Protein AF-A0A519L9F4-F1 (afdb_monomer_lite)

Secondary structure (DSSP, 8-state):
-HHHHHHHHHHHHIIIIIHHHHHHHHHHHHHHHHHHHHHHHHHHHHTT--GGGS-HHHHHHHHHHHHHHHHHHTTS-HHHHHHHHHHHHHHHHHTT-HHHHHHHHHHHHHHHHTTSS--HHHHHHHHHHHHHHT--

Foldseek 3Di:
DVVVVVVVVVVVCCCVPVVVVVLVVLLVVLLVLQLVLLLVQVVCVVVVNHPVNDDPVVNVVSVVSVVVSLVSLQVDQQLVSLVVLVVVLVVCVVVVNVSSNVSSLVVQVVCCVVVSHPHPVVNVVVVVVVVVVVVD

Radius of gyration: 19.39 Å; chains: 1; bounding box: 55×37×61 Å

Sequence (136 aa):
MSMVLVGVGLTLVALFVLRPMYREYILGHHLTRLTSIIEQREQNRLIGVTPEAMPQRQRFLLNEEWEKGIEVFRRYAPLRITRELLKNSIIANASGRSFREQAIYQLIEELSRDGIALDLISFHQATSMASARSQA

Structure (mmCIF, N/CA/C/O backbone):
data_AF-A0A519L9F4-F1
#
_entry.id   AF-A0A519L9F4-F1
#
loop_
_atom_site.group_PDB
_atom_site.id
_atom_site.type_symbol
_atom_site.label_atom_id
_atom_site.label_alt_id
_atom_site.label_comp_id
_atom_site.label_asym_id
_atom_site.label_entity_id
_atom_site.label_seq_id
_atom_site.pdbx_PDB_ins_code
_atom_site.Cartn_x
_atom_site.Cartn_y
_atom_site.Cartn_z
_atom_site.occupancy
_atom_site.B_iso_or_equiv
_atom_site.auth_seq_id
_atom_site.auth_comp_id
_atom_site.auth_asym_id
_atom_site.auth_atom_id
_atom_site.pdbx_PDB_model_num
ATOM 1 N N . MET A 1 1 ? 6.300 24.217 -44.169 1.00 57.72 1 MET A N 1
ATOM 2 C CA . MET A 1 1 ? 7.007 23.051 -43.587 1.00 57.72 1 MET A CA 1
ATOM 3 C C . MET A 1 1 ? 7.330 23.241 -42.101 1.00 57.72 1 MET A C 1
ATOM 5 O O . MET A 1 1 ? 7.143 22.308 -41.333 1.00 57.72 1 MET A O 1
ATOM 9 N N . SER A 1 2 ? 7.702 24.450 -41.662 1.00 61.53 2 SER A N 1
ATOM 10 C CA . SER A 1 2 ? 8.054 24.752 -40.262 1.00 61.53 2 SER A CA 1
ATOM 11 C C . SER A 1 2 ? 6.906 24.592 -39.248 1.00 61.53 2 SER A C 1
ATOM 13 O O . SER A 1 2 ? 7.139 24.101 -38.152 1.00 61.53 2 SER A O 1
ATOM 15 N N . MET A 1 3 ? 5.653 24.911 -39.607 1.00 61.00 3 MET A N 1
ATOM 16 C CA . MET A 1 3 ? 4.502 24.740 -38.695 1.00 61.00 3 MET A CA 1
ATOM 17 C C . MET A 1 3 ? 4.165 23.272 -38.383 1.00 61.00 3 MET A C 1
ATOM 19 O O . MET A 1 3 ? 3.783 22.959 -37.259 1.00 61.00 3 MET A O 1
ATOM 23 N N . VAL A 1 4 ? 4.346 22.360 -39.345 1.00 63.38 4 VAL A N 1
ATOM 24 C CA . VAL A 1 4 ? 4.074 20.923 -39.150 1.00 63.38 4 VAL A CA 1
ATOM 25 C C . VAL A 1 4 ? 5.115 20.304 -38.212 1.00 63.38 4 VAL A C 1
ATOM 27 O O . VAL A 1 4 ? 4.762 19.543 -37.318 1.00 63.38 4 VAL A O 1
ATOM 30 N N . LEU A 1 5 ? 6.386 20.699 -38.345 1.00 60.06 5 LEU A N 1
ATOM 31 C CA . LEU A 1 5 ? 7.476 20.273 -37.458 1.00 60.06 5 LEU A CA 1
ATOM 32 C C . LEU A 1 5 ? 7.286 20.752 -36.009 1.00 60.06 5 LEU A C 1
ATOM 34 O O . LEU A 1 5 ? 7.520 19.978 -35.083 1.00 60.06 5 LEU A O 1
ATOM 38 N N . VAL A 1 6 ? 6.801 21.982 -35.803 1.00 66.38 6 VAL A N 1
ATOM 39 C CA . VAL A 1 6 ? 6.483 22.502 -34.459 1.00 66.38 6 VAL A CA 1
ATOM 40 C C . VAL A 1 6 ? 5.294 21.753 -33.838 1.00 66.38 6 VAL A C 1
ATOM 42 O O . VAL A 1 6 ? 5.352 21.380 -32.667 1.00 66.38 6 VAL A O 1
ATOM 45 N N . GLY A 1 7 ? 4.249 21.459 -34.622 1.00 67.31 7 GLY A N 1
ATOM 46 C CA . GLY A 1 7 ? 3.090 20.678 -34.168 1.00 67.31 7 GLY A CA 1
ATOM 47 C C . GLY A 1 7 ? 3.440 19.240 -33.770 1.00 67.31 7 GLY A C 1
ATOM 48 O O . GLY A 1 7 ? 3.028 18.767 -32.709 1.00 67.31 7 GLY A O 1
ATOM 49 N N . VAL A 1 8 ? 4.257 18.555 -34.575 1.00 71.56 8 VAL A N 1
ATOM 50 C CA . VAL A 1 8 ? 4.759 17.206 -34.260 1.00 71.56 8 VAL A CA 1
ATOM 51 C C . VAL A 1 8 ? 5.665 17.232 -33.025 1.00 71.56 8 VAL A C 1
ATOM 53 O O . VAL A 1 8 ? 5.500 16.394 -32.142 1.00 71.56 8 VAL A O 1
ATOM 56 N N . GLY A 1 9 ? 6.553 18.225 -32.902 1.00 73.25 9 GLY A N 1
ATOM 57 C CA . GLY A 1 9 ? 7.408 18.399 -31.723 1.00 73.25 9 GLY A CA 1
ATOM 58 C C . GLY A 1 9 ? 6.613 18.579 -30.424 1.00 73.25 9 GLY A C 1
ATOM 59 O O . GLY A 1 9 ? 6.870 17.878 -29.447 1.00 73.25 9 GLY A O 1
ATOM 60 N N . LEU A 1 10 ? 5.591 19.441 -30.423 1.00 72.50 10 LEU A N 1
ATOM 61 C CA . LEU A 1 10 ? 4.705 19.641 -29.266 1.00 72.50 10 LEU A CA 1
ATOM 62 C C . LEU A 1 10 ? 3.918 18.375 -28.904 1.00 72.50 10 LEU A C 1
ATOM 64 O O . LEU A 1 10 ? 3.778 18.048 -27.726 1.00 72.50 10 LEU A O 1
ATOM 68 N N . THR A 1 11 ? 3.449 17.632 -29.908 1.00 74.56 11 THR A N 1
ATOM 69 C CA . THR A 1 11 ? 2.697 16.385 -29.697 1.00 74.56 11 THR A CA 1
ATOM 70 C C . THR A 1 11 ? 3.586 15.291 -29.098 1.00 74.56 11 THR A C 1
ATOM 72 O O . THR A 1 11 ? 3.167 14.568 -28.194 1.00 74.56 11 THR A O 1
ATOM 75 N N . LEU A 1 12 ? 4.841 15.196 -29.545 1.00 76.38 12 LEU A N 1
ATOM 76 C CA . LEU A 1 12 ? 5.818 14.256 -28.998 1.00 76.38 12 LEU A CA 1
ATOM 77 C C . LEU A 1 12 ? 6.216 14.615 -27.563 1.00 76.38 12 LEU A C 1
ATOM 79 O O . LEU A 1 12 ? 6.267 13.723 -26.719 1.00 76.38 12 LEU A O 1
ATOM 83 N N . VAL A 1 13 ? 6.421 15.900 -27.251 1.00 73.19 13 VAL A N 1
ATOM 84 C CA . VAL A 1 13 ? 6.678 16.356 -25.872 1.00 73.19 13 VAL A CA 1
ATOM 85 C C . VAL A 1 13 ? 5.484 16.047 -24.968 1.00 73.19 13 VAL A C 1
ATOM 87 O O . VAL A 1 13 ? 5.666 15.507 -23.877 1.00 73.19 13 VAL A O 1
ATOM 90 N N . ALA A 1 14 ? 4.260 16.307 -25.432 1.00 71.06 14 ALA A N 1
ATOM 91 C CA . ALA A 1 14 ? 3.047 15.964 -24.699 1.00 71.06 14 ALA A CA 1
ATOM 92 C C . ALA A 1 14 ? 2.966 14.454 -24.413 1.00 71.06 14 ALA A C 1
ATOM 94 O O . ALA A 1 14 ? 2.730 14.045 -23.277 1.00 71.06 14 ALA A O 1
ATOM 95 N N . LEU A 1 15 ? 3.236 13.606 -25.407 1.00 77.12 15 LEU A N 1
ATOM 96 C CA . LEU A 1 15 ? 3.229 12.151 -25.235 1.00 77.12 15 LEU A CA 1
ATOM 97 C C . LEU A 1 15 ? 4.343 11.645 -24.313 1.00 77.12 15 LEU A C 1
ATOM 99 O O . LEU A 1 15 ? 4.108 10.716 -23.540 1.00 77.12 15 LEU A O 1
ATOM 103 N N . PHE A 1 16 ? 5.539 12.227 -24.389 1.00 78.31 16 PHE A N 1
ATOM 104 C CA . PHE A 1 16 ? 6.707 11.733 -23.662 1.00 78.31 16 PHE A CA 1
ATOM 105 C C . PHE A 1 16 ? 6.758 12.231 -22.214 1.00 78.3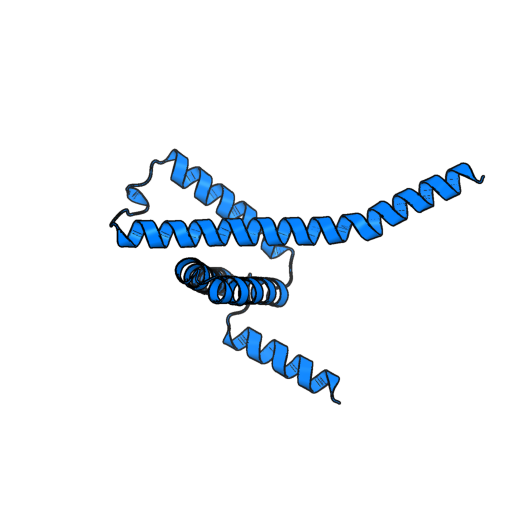1 16 PHE A C 1
ATOM 107 O O . PHE A 1 16 ? 7.201 11.498 -21.336 1.00 78.31 16 PHE A O 1
ATOM 114 N N . VAL A 1 17 ? 6.264 13.443 -21.945 1.00 74.00 17 VAL A N 1
ATOM 115 C CA . VAL A 1 17 ? 6.318 14.063 -20.611 1.00 74.00 17 VAL A CA 1
ATOM 116 C C . VAL A 1 17 ? 5.009 13.886 -19.839 1.00 74.00 17 VAL A C 1
ATOM 118 O O . VAL A 1 17 ? 5.033 13.479 -18.677 1.00 74.00 17 VAL A O 1
ATOM 121 N N . LEU A 1 18 ? 3.847 14.126 -20.461 1.00 75.06 18 LEU A N 1
ATOM 122 C CA . LEU A 1 18 ? 2.570 14.105 -19.728 1.00 75.06 18 LEU A CA 1
ATOM 123 C C . LEU A 1 18 ? 2.115 12.679 -19.412 1.00 75.06 18 LEU A C 1
ATOM 125 O O . LEU A 1 18 ? 1.557 12.428 -18.345 1.00 75.06 18 LEU A O 1
ATOM 129 N N . ARG A 1 19 ? 2.376 11.720 -20.308 1.00 75.88 19 ARG A N 1
ATOM 130 C CA . ARG A 1 19 ? 1.962 10.323 -20.120 1.00 75.88 19 ARG A CA 1
ATOM 131 C C . ARG A 1 19 ? 2.583 9.659 -18.881 1.00 75.88 19 ARG A C 1
ATOM 133 O O . ARG A 1 19 ? 1.819 9.049 -18.132 1.00 75.88 19 ARG A O 1
ATOM 140 N N . PRO A 1 20 ? 3.905 9.729 -18.618 1.00 77.56 20 PRO A N 1
ATOM 141 C CA . PRO A 1 20 ? 4.466 9.157 -17.396 1.00 77.56 20 PRO A CA 1
ATOM 142 C C . PRO A 1 20 ? 3.978 9.887 -16.140 1.00 77.56 20 PRO A C 1
ATOM 144 O O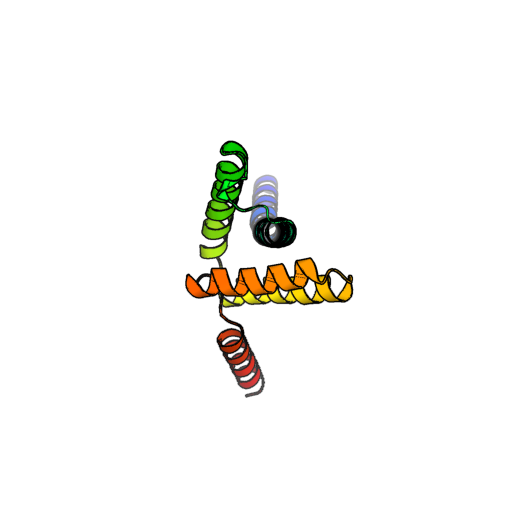 . PRO A 1 20 ? 3.575 9.208 -15.199 1.00 77.56 20 PRO A O 1
ATOM 147 N N . MET A 1 21 ? 3.901 11.227 -16.142 1.00 76.06 21 MET A N 1
ATOM 148 C CA . MET A 1 21 ? 3.362 11.982 -14.997 1.00 76.06 21 MET A CA 1
ATOM 149 C C . MET A 1 21 ? 1.933 11.560 -14.654 1.00 76.06 21 MET A C 1
ATOM 151 O O . MET A 1 21 ? 1.620 11.313 -13.492 1.00 76.06 21 MET A O 1
ATOM 155 N N . TYR A 1 22 ? 1.076 11.417 -15.666 1.00 82.69 22 TYR A N 1
ATOM 156 C CA . TYR A 1 22 ? -0.302 10.987 -15.466 1.00 82.69 22 TYR A CA 1
ATOM 157 C C . TYR A 1 22 ? -0.382 9.573 -14.870 1.00 82.69 22 TYR A C 1
ATOM 159 O O . TYR A 1 22 ? -1.190 9.319 -13.979 1.00 82.69 22 TYR A O 1
ATOM 167 N N . ARG A 1 23 ? 0.502 8.656 -15.290 1.00 83.69 23 ARG A N 1
ATOM 168 C CA . ARG A 1 23 ? 0.572 7.298 -14.724 1.00 83.69 23 ARG A CA 1
ATOM 169 C C . ARG A 1 23 ? 1.043 7.275 -13.271 1.00 83.69 23 ARG A C 1
ATOM 171 O O . ARG A 1 23 ? 0.533 6.446 -12.518 1.00 83.69 23 ARG A O 1
ATOM 178 N N . GLU A 1 24 ? 1.991 8.130 -12.886 1.00 85.44 24 GLU A N 1
ATOM 179 C CA . GLU A 1 24 ? 2.414 8.253 -11.481 1.00 85.44 24 GLU A CA 1
ATOM 180 C C . GLU A 1 24 ? 1.289 8.833 -10.622 1.00 85.44 24 GLU A C 1
ATOM 182 O O . GLU A 1 24 ? 0.980 8.298 -9.559 1.00 85.44 24 GLU A O 1
ATOM 187 N N . TYR A 1 25 ? 0.626 9.882 -11.118 1.00 89.06 25 TYR A N 1
ATOM 188 C CA . TYR A 1 25 ? -0.494 10.509 -10.424 1.00 89.06 25 TYR A CA 1
ATOM 189 C C . TYR A 1 25 ? -1.640 9.521 -10.176 1.00 89.06 25 TYR A C 1
ATOM 191 O O . TYR A 1 25 ? -2.111 9.405 -9.045 1.00 89.06 25 TYR A O 1
ATOM 199 N N . ILE A 1 26 ? -2.058 8.770 -11.204 1.00 91.94 26 ILE A N 1
ATOM 200 C CA . ILE A 1 26 ? -3.119 7.760 -11.072 1.00 91.94 26 ILE A CA 1
ATOM 201 C C . ILE A 1 26 ? -2.739 6.718 -10.020 1.00 91.94 26 ILE A C 1
ATOM 203 O O . ILE A 1 26 ? -3.549 6.402 -9.149 1.00 91.94 26 ILE A O 1
ATOM 207 N N . LEU A 1 27 ? -1.513 6.190 -10.085 1.00 93.88 27 LEU A N 1
ATOM 208 C CA . LEU A 1 27 ? -1.058 5.184 -9.132 1.00 93.88 27 LEU A CA 1
ATOM 209 C C . LEU A 1 27 ? -1.112 5.731 -7.699 1.00 93.88 27 LEU A C 1
ATOM 211 O O . LEU A 1 27 ? -1.753 5.129 -6.842 1.00 93.88 27 LEU A O 1
ATOM 215 N N . GLY A 1 28 ? -0.505 6.894 -7.453 1.00 94.19 28 GLY A N 1
ATOM 216 C CA . GLY A 1 28 ? -0.496 7.526 -6.132 1.00 94.19 28 GLY A CA 1
ATOM 217 C C . GLY A 1 28 ? -1.898 7.839 -5.601 1.00 94.19 28 GLY A C 1
ATOM 218 O O . GLY A 1 28 ? -2.173 7.633 -4.415 1.00 94.19 28 GLY A O 1
ATOM 219 N N . HIS A 1 29 ? -2.806 8.278 -6.478 1.00 95.44 29 HIS A N 1
ATOM 220 C CA . HIS A 1 29 ? -4.201 8.539 -6.133 1.00 95.44 29 HIS A CA 1
ATOM 221 C C . HIS A 1 29 ? -4.908 7.275 -5.632 1.00 95.44 29 HIS A C 1
ATOM 223 O O . HIS A 1 29 ? -5.486 7.286 -4.544 1.00 95.44 29 HIS A O 1
ATOM 229 N N . HIS A 1 30 ? -4.826 6.175 -6.385 1.00 96.31 30 HIS A N 1
ATOM 230 C CA . HIS A 1 30 ? -5.471 4.922 -5.994 1.00 96.31 30 HIS A CA 1
ATOM 231 C C . HIS A 1 30 ? -4.812 4.282 -4.770 1.00 96.31 30 HIS A C 1
ATOM 233 O O . HIS A 1 30 ? -5.531 3.784 -3.909 1.00 96.31 30 HIS A O 1
ATOM 239 N N . LEU A 1 31 ? -3.484 4.365 -4.622 1.00 96.38 31 LEU A N 1
ATOM 240 C CA . LEU A 1 31 ? -2.798 3.933 -3.395 1.00 96.38 31 LEU A CA 1
ATOM 241 C C . LEU A 1 31 ? -3.351 4.673 -2.177 1.00 96.38 31 LEU A C 1
ATOM 243 O O . LEU A 1 31 ? -3.748 4.055 -1.197 1.00 96.38 31 LEU A O 1
ATOM 247 N N . THR A 1 32 ? -3.457 5.998 -2.275 1.00 96.12 32 THR A N 1
ATOM 248 C CA . THR A 1 32 ? -3.983 6.838 -1.194 1.00 96.12 32 THR A CA 1
ATOM 249 C C . THR A 1 32 ? -5.418 6.468 -0.836 1.00 96.12 32 THR A C 1
ATOM 251 O O . THR A 1 32 ? -5.728 6.359 0.352 1.00 96.12 32 THR A O 1
ATOM 254 N N . ARG A 1 33 ? -6.272 6.270 -1.850 1.00 96.38 33 ARG A N 1
ATOM 255 C CA . ARG A 1 33 ? -7.681 5.893 -1.688 1.00 96.38 33 ARG A CA 1
ATOM 256 C C . ARG A 1 33 ? -7.826 4.546 -0.996 1.00 96.38 33 ARG A C 1
ATOM 258 O O . ARG A 1 33 ? -8.491 4.483 0.031 1.00 96.38 33 ARG A O 1
ATOM 265 N N . LEU A 1 34 ? -7.163 3.503 -1.496 1.00 97.50 34 LEU A N 1
ATOM 266 C CA . LEU A 1 34 ? -7.269 2.166 -0.909 1.00 97.50 34 LEU A CA 1
ATOM 267 C C . LEU A 1 34 ? -6.694 2.118 0.509 1.00 97.50 34 LEU A C 1
ATOM 269 O O . LEU A 1 34 ? -7.316 1.525 1.385 1.00 97.50 34 LEU A O 1
ATOM 273 N N . THR A 1 35 ? -5.592 2.826 0.785 1.00 97.19 35 THR A N 1
ATOM 274 C CA . THR A 1 35 ? -5.096 2.979 2.162 1.00 97.19 35 THR A CA 1
ATOM 275 C C . THR A 1 35 ? -6.151 3.607 3.069 1.00 97.19 35 THR A C 1
ATOM 277 O O . THR A 1 35 ? -6.351 3.132 4.180 1.00 97.19 35 THR A O 1
ATOM 280 N N . SER A 1 36 ? -6.852 4.647 2.610 1.00 96.00 36 SER A N 1
ATOM 281 C CA . SER A 1 36 ? -7.907 5.288 3.400 1.00 96.00 36 SER A CA 1
ATOM 282 C C . SER A 1 36 ? -9.124 4.384 3.630 1.00 96.00 36 SER A C 1
ATOM 284 O O . SER A 1 36 ? -9.738 4.482 4.688 1.00 96.00 36 SER A O 1
ATOM 286 N N . ILE A 1 37 ? -9.453 3.478 2.700 1.00 94.81 37 ILE A N 1
ATOM 287 C CA . ILE A 1 37 ? -10.501 2.464 2.910 1.00 94.81 37 ILE A CA 1
ATOM 288 C C . ILE A 1 37 ? -10.104 1.511 4.043 1.00 94.81 37 ILE A C 1
ATOM 290 O O . ILE A 1 37 ? -10.913 1.256 4.935 1.00 94.81 37 ILE A O 1
ATOM 294 N N . ILE A 1 38 ? -8.867 1.005 4.034 1.00 95.19 38 ILE A N 1
ATOM 295 C CA . ILE A 1 38 ? -8.355 0.120 5.092 1.00 95.19 38 ILE A CA 1
ATOM 296 C C . ILE A 1 38 ? -8.294 0.854 6.436 1.00 95.19 38 ILE A C 1
ATOM 298 O O . ILE A 1 38 ? -8.811 0.360 7.435 1.00 95.19 38 ILE A O 1
ATOM 302 N N . GLU A 1 39 ? -7.760 2.075 6.445 1.00 93.81 39 GLU A N 1
ATOM 303 C CA . GLU A 1 39 ? -7.697 2.939 7.628 1.00 93.81 39 GLU A CA 1
ATOM 304 C C . GLU A 1 39 ? -9.094 3.162 8.232 1.00 93.81 39 GLU A C 1
ATOM 306 O O . GLU A 1 39 ? -9.281 3.013 9.439 1.00 93.81 39 GLU A O 1
ATOM 311 N N . GLN A 1 40 ? -10.103 3.427 7.394 1.00 91.44 40 GLN A N 1
ATOM 312 C CA . GLN A 1 40 ? -11.491 3.575 7.832 1.00 91.44 40 GLN A CA 1
ATOM 313 C C . GLN A 1 40 ? -12.077 2.271 8.394 1.00 91.44 40 GLN A C 1
ATOM 315 O O . GLN A 1 40 ? -12.798 2.309 9.392 1.00 91.44 40 GLN A O 1
ATOM 320 N N . ARG A 1 41 ? -11.799 1.116 7.775 1.00 89.25 41 ARG A N 1
ATOM 321 C CA . ARG A 1 41 ? -12.266 -0.193 8.269 1.00 89.25 41 ARG A CA 1
ATOM 322 C C . ARG A 1 41 ? -11.698 -0.499 9.652 1.00 89.25 41 ARG A C 1
ATOM 324 O O . ARG A 1 41 ? -12.455 -0.911 10.528 1.00 89.25 41 ARG A O 1
ATOM 331 N N . GLU A 1 42 ? -10.413 -0.241 9.869 1.00 88.06 42 GLU A N 1
ATOM 332 C CA . GLU A 1 42 ? -9.773 -0.450 11.171 1.00 88.06 42 GLU A CA 1
ATOM 333 C C . GLU A 1 42 ? -10.314 0.510 12.234 1.00 88.06 42 GLU A C 1
ATOM 335 O O . GLU A 1 42 ? -10.645 0.082 13.339 1.00 88.06 42 GLU A O 1
ATOM 340 N N . GLN A 1 43 ? -10.494 1.790 11.898 1.00 89.06 43 GLN A N 1
ATOM 341 C CA . GLN A 1 43 ? -11.112 2.756 12.811 1.00 89.06 43 GLN A CA 1
ATOM 342 C C . GLN A 1 43 ? -12.537 2.346 13.198 1.00 89.06 43 GLN A C 1
ATOM 344 O O . GLN A 1 43 ? -12.881 2.360 14.378 1.00 89.06 43 GLN A O 1
ATOM 349 N N . ASN A 1 44 ? -13.346 1.919 12.225 1.00 88.69 44 ASN A N 1
ATOM 350 C CA . ASN A 1 44 ? -14.697 1.418 12.469 1.00 88.69 44 ASN A CA 1
ATOM 351 C C . ASN A 1 44 ? -14.683 0.173 13.366 1.00 88.69 44 ASN A C 1
ATOM 353 O O . ASN A 1 44 ? -15.478 0.077 14.301 1.00 88.69 44 ASN A O 1
ATOM 357 N N . ARG A 1 45 ? -13.743 -0.749 13.139 1.00 86.50 45 ARG A N 1
ATOM 358 C CA . ARG A 1 45 ? -13.581 -1.954 13.957 1.00 86.50 45 ARG A CA 1
ATOM 359 C C . ARG A 1 45 ? -13.282 -1.622 15.420 1.00 86.50 45 ARG A C 1
ATOM 361 O O . ARG A 1 45 ? -13.841 -2.271 16.301 1.00 86.50 45 ARG A O 1
ATOM 368 N N . LEU A 1 46 ? -12.459 -0.606 15.688 1.00 87.38 46 LEU A N 1
ATOM 369 C CA . LEU A 1 46 ? -12.130 -0.177 17.055 1.00 87.38 46 LEU A CA 1
ATOM 370 C C . LEU A 1 46 ? -13.339 0.350 17.835 1.00 87.38 46 LEU A C 1
ATOM 372 O O . LEU A 1 46 ? -13.399 0.181 19.050 1.00 87.38 46 LEU A O 1
ATOM 376 N N . ILE A 1 47 ? -14.309 0.951 17.147 1.00 89.00 47 ILE A N 1
ATOM 377 C CA . ILE A 1 47 ? -15.559 1.438 17.751 1.00 89.00 47 ILE A CA 1
ATOM 378 C C . ILE A 1 47 ? -16.717 0.436 17.617 1.00 89.00 47 ILE A C 1
ATOM 380 O O . ILE A 1 47 ? -17.867 0.784 17.872 1.00 89.00 47 ILE A O 1
ATOM 384 N N . GLY A 1 48 ? -16.433 -0.807 17.209 1.00 86.12 48 GLY A N 1
ATOM 385 C CA . GLY A 1 48 ? -17.430 -1.874 17.085 1.00 86.12 48 G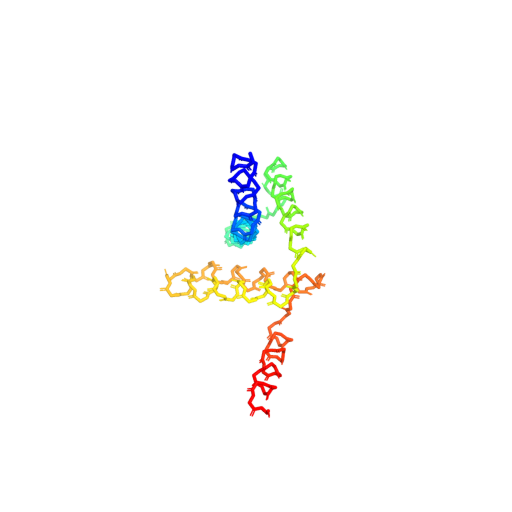LY A CA 1
ATOM 386 C C . GLY A 1 48 ? -18.391 -1.724 15.900 1.00 86.12 48 GLY A C 1
ATOM 387 O O . GLY A 1 48 ? -19.400 -2.424 15.840 1.00 86.12 48 GLY A O 1
ATOM 388 N N . VAL A 1 49 ? -18.097 -0.838 14.946 1.00 86.69 49 VAL A N 1
ATOM 389 C CA . VAL A 1 49 ? -18.870 -0.697 13.708 1.00 86.69 49 VAL A CA 1
ATOM 390 C C . VAL A 1 49 ? -18.401 -1.760 12.726 1.00 86.69 49 VAL A C 1
ATOM 392 O O . VAL A 1 49 ? -17.308 -1.684 12.161 1.00 86.69 49 VAL A O 1
ATOM 395 N N . THR A 1 50 ? -19.241 -2.765 12.509 1.00 83.50 50 THR A N 1
ATOM 396 C CA . THR A 1 50 ? -18.964 -3.805 11.520 1.00 83.50 50 THR A CA 1
ATOM 397 C C . THR A 1 50 ? -19.325 -3.325 10.108 1.00 83.50 50 THR A C 1
ATOM 399 O O . THR A 1 50 ? -20.134 -2.401 9.949 1.00 83.50 50 THR A O 1
ATOM 402 N N . PRO A 1 51 ? -18.770 -3.935 9.045 1.00 77.62 51 PRO A N 1
ATOM 403 C CA . PRO A 1 51 ? -19.182 -3.631 7.677 1.00 77.62 51 PRO A CA 1
ATOM 404 C C . PRO A 1 51 ? -20.696 -3.759 7.460 1.00 77.62 51 PRO A C 1
ATOM 406 O O . PRO A 1 51 ? -21.290 -2.970 6.723 1.00 77.62 51 PRO A O 1
ATOM 409 N N . GLU A 1 52 ? -21.350 -4.698 8.139 1.00 82.00 52 GLU A N 1
ATOM 410 C 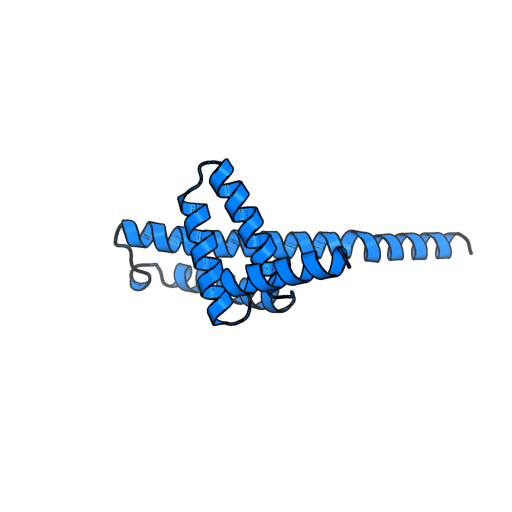CA . GLU A 1 52 ? -22.793 -4.949 8.063 1.00 82.00 52 GLU A CA 1
ATOM 411 C C . GLU A 1 52 ? -23.617 -3.773 8.606 1.00 82.00 52 GLU A C 1
ATOM 413 O O . GLU A 1 52 ? -24.704 -3.500 8.090 1.00 82.00 52 GLU A O 1
ATOM 418 N N . ALA A 1 53 ? -23.070 -3.038 9.577 1.00 84.50 53 ALA A N 1
ATOM 419 C CA . ALA A 1 53 ? -23.680 -1.843 10.149 1.00 84.50 53 ALA A CA 1
ATOM 420 C C . ALA A 1 53 ? -23.544 -0.596 9.251 1.00 84.50 53 ALA A C 1
ATOM 422 O O . ALA A 1 53 ? -24.248 0.392 9.465 1.00 84.50 53 ALA A O 1
ATOM 423 N N . MET A 1 54 ? -22.673 -0.617 8.231 1.00 84.94 54 MET A N 1
ATOM 424 C CA . MET A 1 54 ? -22.549 0.503 7.294 1.00 84.94 54 MET A CA 1
ATOM 425 C C . MET A 1 54 ? -23.771 0.603 6.362 1.00 84.94 54 MET A C 1
ATOM 427 O O . MET A 1 54 ? -24.246 -0.421 5.856 1.00 84.94 54 MET A O 1
ATOM 431 N N . PRO A 1 55 ? -24.245 1.823 6.034 1.00 89.56 55 PRO A N 1
ATOM 432 C CA . PRO A 1 55 ? -25.286 2.023 5.033 1.00 89.56 55 PRO A CA 1
ATOM 433 C C . PRO A 1 55 ? -24.943 1.333 3.707 1.00 89.56 55 PRO A C 1
ATOM 435 O O . PRO A 1 55 ? -23.825 1.450 3.202 1.00 89.56 55 PRO A O 1
ATOM 438 N N . GLN A 1 56 ? -25.919 0.657 3.093 1.00 90.88 56 GLN A N 1
ATOM 439 C CA . GLN A 1 56 ? -25.705 -0.129 1.870 1.00 90.88 56 GLN A CA 1
ATOM 440 C C . GLN A 1 56 ? -25.046 0.683 0.746 1.00 90.88 56 GLN A C 1
ATOM 442 O O . GLN A 1 56 ? -24.118 0.200 0.100 1.00 90.88 56 GLN A O 1
ATOM 447 N N . ARG A 1 57 ? -25.485 1.933 0.546 1.00 92.06 57 ARG A N 1
ATOM 448 C CA . ARG A 1 57 ? -24.898 2.841 -0.448 1.00 92.06 57 ARG A CA 1
ATOM 449 C C . ARG A 1 57 ? -23.411 3.086 -0.189 1.00 92.06 57 ARG A C 1
ATOM 451 O O . ARG A 1 57 ? -22.631 3.103 -1.132 1.00 92.06 57 ARG A O 1
ATOM 458 N N . GLN A 1 58 ? -23.015 3.255 1.071 1.00 89.56 58 GLN A N 1
ATOM 459 C CA . GLN A 1 58 ? -21.619 3.481 1.435 1.00 89.56 58 GLN A CA 1
ATOM 460 C C . GLN A 1 58 ? -20.769 2.238 1.168 1.00 89.56 58 GLN A C 1
ATOM 462 O O . GLN A 1 58 ? -19.714 2.355 0.554 1.00 89.56 58 GLN A O 1
ATOM 467 N N . ARG A 1 59 ? -21.253 1.045 1.543 1.00 89.44 59 ARG A N 1
ATOM 468 C CA . ARG A 1 59 ? -20.573 -0.218 1.206 1.00 89.44 59 ARG A CA 1
ATOM 469 C C . ARG A 1 59 ? -20.364 -0.377 -0.295 1.00 89.44 59 ARG A C 1
ATOM 471 O O . ARG A 1 59 ? -19.274 -0.734 -0.721 1.00 89.44 59 ARG A O 1
ATOM 478 N N . PHE A 1 60 ? -21.405 -0.104 -1.082 1.00 92.12 60 PHE A N 1
ATOM 479 C CA . PHE A 1 60 ? -21.335 -0.199 -2.536 1.00 92.12 60 PHE A CA 1
ATOM 480 C C . PHE A 1 60 ? -20.245 0.717 -3.107 1.00 92.12 60 PHE A C 1
ATOM 482 O O . PHE A 1 60 ? -19.407 0.249 -3.868 1.00 92.12 60 PHE A O 1
ATOM 489 N N . LEU A 1 61 ? -20.205 1.986 -2.683 1.00 91.50 61 LEU A N 1
ATOM 490 C CA . LEU A 1 61 ? -19.197 2.946 -3.145 1.00 91.50 61 LEU A CA 1
ATOM 491 C C . LEU A 1 61 ? -17.773 2.536 -2.749 1.00 91.50 61 LEU A C 1
ATOM 493 O O . LEU A 1 61 ? -16.869 2.622 -3.572 1.00 91.50 61 LEU A O 1
ATOM 497 N N . LEU A 1 62 ? -17.572 2.056 -1.517 1.00 91.56 62 LEU A N 1
ATOM 498 C CA . LEU A 1 62 ? -16.262 1.575 -1.066 1.00 91.56 62 LEU A CA 1
ATOM 499 C C . LEU A 1 62 ? -15.800 0.354 -1.870 1.00 91.56 62 LEU A C 1
ATOM 501 O O . LEU A 1 62 ? -14.629 0.270 -2.227 1.00 91.56 62 LEU A O 1
ATOM 505 N N . ASN A 1 63 ? -16.710 -0.568 -2.185 1.00 92.81 63 ASN A N 1
ATOM 506 C CA . ASN A 1 63 ? -16.397 -1.724 -3.023 1.00 92.81 63 ASN A CA 1
ATOM 507 C C . ASN A 1 63 ? -16.084 -1.302 -4.465 1.00 92.81 63 ASN A C 1
ATOM 509 O O . ASN A 1 63 ? -15.138 -1.804 -5.057 1.00 92.81 63 ASN A O 1
ATOM 513 N N . GLU A 1 64 ? -16.828 -0.347 -5.024 1.00 95.12 64 GLU A N 1
ATOM 514 C CA . GLU A 1 64 ? -16.559 0.180 -6.364 1.00 95.12 64 GLU A CA 1
ATOM 515 C C . GLU A 1 64 ? -15.193 0.890 -6.435 1.00 95.12 64 GLU A C 1
ATOM 517 O O . GLU A 1 64 ? -14.439 0.700 -7.392 1.00 95.12 64 GLU A O 1
ATOM 522 N N . GLU A 1 65 ? -14.845 1.690 -5.421 1.00 94.75 65 GLU A N 1
ATOM 523 C CA . GLU A 1 65 ? -13.521 2.314 -5.313 1.00 94.75 65 GLU A CA 1
ATOM 524 C C . GLU A 1 65 ? -12.408 1.271 -5.158 1.00 94.75 65 GLU A C 1
ATOM 526 O O . GLU A 1 65 ? -11.348 1.419 -5.778 1.00 94.75 65 GLU A O 1
ATOM 531 N N . TRP A 1 66 ? -12.662 0.214 -4.379 1.00 95.88 66 TRP A N 1
ATOM 532 C CA . TRP A 1 66 ? -11.753 -0.916 -4.218 1.00 95.88 66 TRP A CA 1
ATOM 533 C C . TRP A 1 66 ? -11.437 -1.571 -5.560 1.00 95.88 66 TRP A C 1
ATOM 535 O O . TRP A 1 66 ? -10.284 -1.558 -5.990 1.00 95.88 66 TRP A O 1
ATOM 545 N N . GLU A 1 67 ? -12.462 -2.042 -6.270 1.00 96.25 67 GLU A N 1
ATOM 546 C CA . GLU A 1 67 ? -12.309 -2.730 -7.555 1.00 96.25 67 GLU A CA 1
ATOM 547 C C . GLU A 1 67 ? -11.580 -1.870 -8.595 1.00 96.25 67 GLU A C 1
ATOM 549 O O . GLU A 1 67 ? -10.658 -2.343 -9.264 1.00 96.25 67 GLU A O 1
ATOM 554 N N . LYS A 1 68 ? -11.907 -0.573 -8.680 1.00 95.50 68 LYS A N 1
ATOM 555 C CA . LYS A 1 68 ? -11.201 0.363 -9.572 1.00 95.50 68 LYS A CA 1
ATOM 556 C C . LYS A 1 68 ? -9.716 0.477 -9.227 1.00 95.50 68 LYS A C 1
ATOM 558 O O . LYS A 1 68 ? -8.874 0.511 -10.125 1.00 95.50 68 LYS A O 1
ATOM 563 N N . GLY A 1 69 ? -9.380 0.556 -7.939 1.00 95.75 69 GLY A N 1
ATOM 564 C CA . GLY A 1 69 ? -7.990 0.599 -7.483 1.00 95.75 69 GLY A CA 1
ATOM 565 C C . GLY A 1 69 ? -7.227 -0.678 -7.836 1.00 95.75 69 GLY A C 1
ATOM 566 O O . GLY A 1 69 ? -6.122 -0.608 -8.378 1.00 95.75 69 GLY A O 1
ATOM 567 N N . ILE A 1 70 ? -7.851 -1.835 -7.619 1.00 97.31 70 ILE A N 1
ATOM 568 C CA . ILE A 1 70 ? -7.300 -3.146 -7.975 1.00 97.31 70 ILE A CA 1
ATOM 569 C C . ILE A 1 70 ? -7.038 -3.253 -9.482 1.00 97.31 70 ILE A C 1
ATOM 571 O O . ILE A 1 70 ? -5.940 -3.636 -9.897 1.00 97.31 70 ILE A O 1
ATOM 575 N N . GLU A 1 71 ? -8.001 -2.860 -10.318 1.00 96.38 71 GLU A N 1
ATOM 576 C CA . GLU A 1 71 ? -7.843 -2.850 -11.775 1.00 96.38 71 GLU A CA 1
ATOM 577 C C . GLU A 1 71 ? -6.669 -1.962 -12.213 1.00 96.38 71 GLU A C 1
ATOM 579 O O . GLU A 1 71 ? -5.868 -2.336 -13.076 1.00 96.38 71 GLU A O 1
ATOM 584 N N . VAL A 1 72 ? -6.515 -0.795 -11.582 1.00 95.12 72 VAL A N 1
ATOM 585 C CA . VAL A 1 72 ? -5.388 0.100 -11.844 1.00 95.12 72 VAL A CA 1
ATOM 586 C C . VAL A 1 72 ? -4.065 -0.579 -11.504 1.00 95.12 72 VAL A C 1
ATOM 588 O O . VAL A 1 72 ? -3.151 -0.527 -12.330 1.00 95.12 72 VAL A O 1
ATOM 591 N N . PHE A 1 73 ? -3.955 -1.211 -10.334 1.00 97.06 73 PHE A N 1
ATOM 592 C CA . PHE A 1 73 ? -2.707 -1.810 -9.853 1.00 97.06 73 PHE A CA 1
ATOM 593 C C . PHE A 1 73 ? -2.246 -2.999 -10.687 1.00 97.06 73 PHE A C 1
ATOM 595 O O . PHE A 1 73 ? -1.046 -3.123 -10.924 1.00 97.06 73 PHE A O 1
ATOM 602 N N . ARG A 1 74 ? -3.172 -3.791 -11.244 1.00 95.69 74 ARG A N 1
ATOM 603 C CA . ARG A 1 74 ? -2.848 -4.895 -12.170 1.00 95.69 74 ARG A CA 1
ATOM 604 C C . ARG A 1 74 ? -2.056 -4.452 -13.410 1.00 95.69 74 ARG A C 1
ATOM 606 O O . ARG A 1 74 ? -1.428 -5.275 -14.067 1.00 95.69 74 ARG A O 1
ATOM 613 N N . ARG A 1 75 ? -2.046 -3.154 -13.736 1.00 94.75 75 ARG A N 1
ATOM 614 C CA . ARG A 1 75 ? -1.271 -2.579 -14.856 1.00 94.75 75 ARG A CA 1
ATOM 615 C C . ARG A 1 75 ? 0.179 -2.233 -14.497 1.00 94.75 75 ARG A C 1
ATOM 617 O O . ARG A 1 75 ? 0.900 -1.688 -15.340 1.00 94.75 75 ARG A O 1
ATOM 624 N N . TYR A 1 76 ? 0.601 -2.491 -13.263 1.00 95.25 76 TYR A N 1
ATOM 625 C CA . TYR A 1 76 ? 1.942 -2.213 -12.759 1.00 95.25 76 TYR A CA 1
ATOM 626 C C . TYR A 1 76 ? 2.587 -3.500 -12.244 1.00 95.25 76 TYR A C 1
ATOM 628 O O . TYR A 1 76 ? 1.911 -4.433 -11.828 1.00 95.25 76 TYR A O 1
ATOM 636 N N . ALA A 1 77 ? 3.919 -3.550 -12.267 1.00 95.81 77 ALA A N 1
ATOM 637 C CA . ALA A 1 77 ? 4.645 -4.678 -11.698 1.00 95.81 77 ALA A CA 1
ATOM 638 C C . ALA A 1 77 ? 4.422 -4.747 -10.172 1.00 95.81 77 ALA A C 1
ATOM 640 O O . ALA A 1 77 ? 4.530 -3.699 -9.523 1.00 95.81 77 ALA A O 1
ATOM 641 N N . PRO A 1 78 ? 4.233 -5.940 -9.577 1.00 96.69 78 PRO A N 1
ATOM 642 C CA . PRO A 1 78 ? 4.024 -6.083 -8.132 1.00 96.69 78 PRO A CA 1
ATOM 643 C C . PRO A 1 78 ? 5.118 -5.424 -7.285 1.00 96.69 78 PRO A C 1
ATOM 645 O O . PRO A 1 78 ? 4.832 -4.713 -6.324 1.00 96.69 78 PRO A O 1
ATOM 648 N N . LEU A 1 79 ? 6.380 -5.543 -7.720 1.00 96.38 79 LEU A N 1
ATOM 649 C CA . LEU A 1 79 ? 7.530 -4.883 -7.091 1.00 96.38 79 LEU A CA 1
ATOM 650 C C . LEU A 1 79 ? 7.359 -3.358 -6.990 1.00 96.38 79 LEU A C 1
ATOM 652 O O . LEU A 1 79 ? 7.797 -2.744 -6.017 1.00 96.38 79 LEU A O 1
ATOM 656 N N . ARG A 1 80 ? 6.750 -2.733 -8.004 1.00 95.56 80 ARG A N 1
ATOM 657 C CA . ARG A 1 80 ? 6.517 -1.286 -8.032 1.00 95.56 80 ARG A CA 1
ATOM 658 C C . ARG A 1 80 ? 5.417 -0.889 -7.054 1.00 95.56 80 ARG A C 1
ATOM 660 O O . ARG A 1 80 ? 5.613 0.078 -6.328 1.00 95.56 80 ARG A O 1
ATOM 667 N N . ILE A 1 81 ? 4.313 -1.634 -7.007 1.00 97.62 81 ILE A N 1
ATOM 668 C CA . ILE A 1 81 ? 3.223 -1.388 -6.052 1.00 97.62 81 ILE A CA 1
ATOM 669 C C . ILE A 1 81 ? 3.747 -1.463 -4.614 1.00 97.62 81 ILE A C 1
ATOM 671 O O . ILE A 1 81 ? 3.612 -0.493 -3.868 1.00 97.62 81 ILE A O 1
ATOM 675 N N . THR A 1 82 ? 4.439 -2.551 -4.253 1.00 97.88 82 THR A N 1
ATOM 676 C CA . THR A 1 82 ? 5.014 -2.716 -2.906 1.00 97.88 82 THR A CA 1
ATOM 677 C C . THR A 1 82 ? 6.008 -1.606 -2.571 1.00 97.88 82 THR A C 1
ATOM 679 O O . THR A 1 82 ? 5.985 -1.073 -1.464 1.00 97.88 82 THR A O 1
ATOM 682 N N . ARG A 1 83 ? 6.856 -1.197 -3.527 1.00 97.06 83 ARG A N 1
ATOM 683 C CA . ARG A 1 83 ? 7.812 -0.098 -3.321 1.00 97.06 83 ARG A CA 1
ATOM 684 C C . ARG A 1 83 ? 7.114 1.219 -2.986 1.00 97.06 83 ARG A C 1
ATOM 686 O O . ARG A 1 83 ? 7.542 1.899 -2.058 1.00 97.06 83 ARG A O 1
ATOM 693 N N . GLU A 1 84 ? 6.084 1.597 -3.740 1.00 97.00 84 GLU A N 1
ATOM 694 C CA . GLU A 1 84 ? 5.370 2.858 -3.502 1.00 97.00 84 GLU A CA 1
ATOM 695 C C . GLU A 1 84 ? 4.565 2.824 -2.195 1.00 97.00 84 GLU A C 1
ATOM 697 O O . GLU A 1 84 ? 4.549 3.813 -1.463 1.00 97.00 84 GLU A O 1
ATOM 702 N N . LEU A 1 85 ? 3.982 1.676 -1.834 1.00 97.69 85 LEU A N 1
ATOM 703 C CA . LEU A 1 85 ? 3.351 1.489 -0.524 1.00 97.69 85 LEU A CA 1
ATOM 704 C C . LEU A 1 85 ? 4.359 1.661 0.616 1.00 97.69 85 LEU A C 1
ATOM 706 O O . LEU A 1 85 ? 4.117 2.450 1.524 1.00 97.69 85 LEU A O 1
ATOM 710 N N . LEU A 1 86 ? 5.524 1.012 0.544 1.00 97.50 86 LEU A N 1
ATOM 711 C CA . LEU A 1 86 ? 6.559 1.143 1.574 1.00 97.50 86 LEU A CA 1
ATOM 712 C C . LEU A 1 86 ? 7.096 2.574 1.698 1.00 97.50 86 LEU A C 1
ATOM 714 O O . LEU A 1 86 ? 7.291 3.058 2.812 1.00 97.50 86 LEU A O 1
ATOM 718 N N . LYS A 1 87 ? 7.272 3.294 0.583 1.00 96.38 87 LYS A N 1
ATOM 719 C CA . LYS A 1 87 ? 7.606 4.728 0.625 1.00 96.38 87 LYS A CA 1
ATOM 720 C C . LYS A 1 87 ? 6.544 5.526 1.382 1.00 96.38 87 LYS A C 1
ATOM 722 O O . LYS A 1 87 ? 6.886 6.317 2.258 1.00 96.38 87 LYS A O 1
ATOM 727 N N . ASN A 1 88 ? 5.266 5.292 1.083 1.00 96.75 88 ASN A N 1
ATOM 728 C CA . ASN A 1 88 ? 4.164 5.947 1.783 1.00 96.75 88 ASN A CA 1
ATOM 729 C C . ASN A 1 88 ? 4.125 5.573 3.272 1.00 96.75 88 ASN A C 1
ATOM 731 O O . ASN A 1 88 ? 3.793 6.427 4.090 1.00 96.75 88 ASN A O 1
ATOM 735 N N . SER A 1 89 ? 4.506 4.341 3.629 1.00 97.31 89 SER A N 1
ATOM 736 C CA . SER A 1 89 ? 4.624 3.876 5.018 1.00 97.31 89 SER A CA 1
ATOM 737 C C . SER A 1 89 ? 5.668 4.685 5.782 1.00 97.31 89 SER A C 1
ATOM 739 O O . SER A 1 89 ? 5.381 5.217 6.850 1.00 97.31 89 SER A O 1
ATOM 741 N N . ILE A 1 90 ? 6.857 4.859 5.196 1.00 96.94 90 ILE A N 1
ATOM 742 C CA . ILE A 1 90 ? 7.942 5.657 5.785 1.00 96.94 90 ILE A CA 1
ATOM 743 C C . ILE A 1 90 ? 7.489 7.106 5.993 1.00 96.94 90 ILE A C 1
ATOM 745 O O . ILE A 1 90 ? 7.712 7.675 7.059 1.00 96.94 90 ILE A O 1
ATOM 749 N N . ILE A 1 91 ? 6.815 7.697 5.000 1.00 96.94 91 ILE A N 1
ATOM 750 C CA . ILE A 1 91 ? 6.283 9.065 5.098 1.00 96.94 91 ILE A CA 1
ATOM 751 C C . ILE A 1 91 ? 5.213 9.163 6.194 1.00 96.94 91 ILE A C 1
ATOM 753 O O . ILE A 1 91 ? 5.211 10.125 6.964 1.00 96.94 91 ILE A O 1
ATOM 757 N N . ALA A 1 92 ? 4.306 8.185 6.277 1.00 96.44 92 ALA A N 1
ATOM 758 C CA . ALA A 1 92 ? 3.263 8.143 7.296 1.00 96.44 92 ALA A CA 1
ATOM 759 C C . ALA A 1 92 ? 3.867 8.066 8.704 1.00 96.44 92 ALA A C 1
ATOM 761 O O . ALA A 1 92 ? 3.506 8.882 9.553 1.00 96.44 92 ALA A O 1
ATOM 762 N N . ASN A 1 93 ? 4.833 7.169 8.914 1.00 96.50 93 ASN A N 1
ATOM 763 C CA . ASN A 1 93 ? 5.559 7.029 10.174 1.00 96.50 93 ASN A CA 1
ATOM 764 C C . ASN A 1 93 ? 6.292 8.325 10.556 1.00 96.50 93 ASN A C 1
ATOM 766 O O . ASN A 1 93 ? 6.075 8.874 11.633 1.00 96.50 93 ASN A O 1
ATOM 770 N N . ALA A 1 94 ? 7.073 8.892 9.629 1.00 96.75 94 ALA A N 1
ATOM 771 C CA . ALA A 1 94 ? 7.792 10.150 9.847 1.00 96.75 94 ALA A CA 1
ATOM 772 C C . ALA A 1 94 ? 6.858 11.333 10.165 1.00 96.75 94 ALA A C 1
ATOM 774 O O . ALA A 1 94 ? 7.262 12.284 10.829 1.00 96.75 94 ALA A O 1
ATOM 775 N N . SER A 1 95 ? 5.602 11.267 9.716 1.00 96.31 95 SER A N 1
ATOM 776 C CA . SER A 1 95 ? 4.564 12.267 9.992 1.00 96.31 95 SER A CA 1
ATOM 777 C C . SER A 1 95 ? 3.727 11.958 11.243 1.00 96.31 95 SER A C 1
ATOM 779 O O . SER A 1 95 ? 2.708 12.613 11.460 1.00 96.31 95 SER A O 1
ATOM 781 N N . GLY A 1 96 ? 4.085 10.937 12.031 1.00 96.06 96 GLY A N 1
ATOM 782 C CA . GLY A 1 96 ? 3.351 10.519 13.230 1.00 96.06 96 GLY A CA 1
ATOM 783 C C . GLY A 1 96 ? 1.985 9.877 12.957 1.00 96.06 96 GLY A C 1
ATOM 784 O O . GLY A 1 96 ? 1.138 9.825 13.845 1.00 96.06 96 GLY A O 1
ATOM 785 N N . ARG A 1 97 ? 1.730 9.400 11.731 1.00 94.81 97 ARG A N 1
ATOM 786 C CA . ARG A 1 97 ? 0.451 8.798 11.314 1.00 94.81 97 ARG A CA 1
ATOM 787 C C . ARG A 1 97 ? 0.494 7.272 11.420 1.00 94.81 97 ARG A C 1
ATOM 789 O O . ARG A 1 97 ? 0.384 6.579 10.409 1.00 94.81 97 ARG A O 1
ATOM 796 N N . SER A 1 98 ? 0.625 6.753 12.638 1.00 92.44 98 SER A N 1
ATOM 797 C CA . SER A 1 98 ? 0.753 5.309 12.909 1.00 92.44 98 SER A CA 1
ATOM 798 C C . SER A 1 98 ? -0.422 4.473 12.381 1.00 92.44 98 SER A C 1
ATOM 800 O O . SER A 1 98 ? -0.206 3.418 11.794 1.00 92.44 98 SER A O 1
ATOM 802 N N . PHE A 1 99 ? -1.663 4.964 12.487 1.00 93.50 99 PHE A N 1
ATOM 803 C CA . PHE A 1 99 ? -2.840 4.289 11.913 1.00 93.50 99 PHE A CA 1
ATOM 804 C C . PHE A 1 99 ? -2.742 4.113 10.400 1.00 93.50 99 PHE A C 1
ATOM 806 O O . PHE A 1 99 ? -3.061 3.055 9.860 1.00 93.50 99 PHE A O 1
ATOM 813 N N . ARG A 1 100 ? -2.262 5.149 9.710 1.00 96.19 100 ARG A N 1
ATOM 814 C CA . ARG A 1 100 ? -2.080 5.106 8.265 1.00 96.19 100 ARG A CA 1
ATOM 815 C C . ARG A 1 100 ? -0.946 4.171 7.875 1.00 96.19 100 ARG A C 1
ATOM 817 O O . ARG A 1 100 ? -1.067 3.462 6.885 1.00 96.19 100 ARG A O 1
ATOM 824 N N . GLU A 1 101 ? 0.137 4.160 8.644 1.00 96.81 101 GLU A N 1
ATOM 825 C CA . GLU A 1 101 ? 1.230 3.208 8.460 1.00 96.81 101 GLU A CA 1
ATOM 826 C C . GLU A 1 101 ? 0.729 1.759 8.578 1.00 96.81 101 GLU A C 1
ATOM 828 O O . GLU A 1 101 ? 0.949 0.947 7.681 1.00 96.81 101 GLU A O 1
ATOM 833 N N . GLN A 1 102 ? -0.035 1.452 9.628 1.00 95.69 102 GLN A N 1
ATOM 834 C CA . GLN A 1 102 ? -0.636 0.133 9.819 1.00 95.69 102 GLN A CA 1
ATOM 835 C C . GLN A 1 102 ? -1.581 -0.242 8.667 1.00 95.69 102 GLN A C 1
ATOM 837 O O . GLN A 1 102 ? -1.504 -1.356 8.147 1.00 95.69 102 GLN A O 1
ATOM 842 N N . ALA A 1 103 ? -2.421 0.694 8.216 1.00 97.12 103 ALA A N 1
ATOM 843 C CA . ALA A 1 103 ? -3.305 0.486 7.071 1.00 97.12 103 ALA A CA 1
ATOM 844 C C . ALA A 1 103 ? -2.533 0.206 5.770 1.00 97.12 103 ALA A C 1
ATOM 846 O O . ALA A 1 103 ? -2.993 -0.557 4.924 1.00 97.12 103 ALA A O 1
ATOM 847 N N . ILE A 1 104 ? -1.344 0.793 5.601 1.00 98.00 104 ILE A N 1
ATOM 848 C CA . ILE A 1 104 ? -0.469 0.509 4.458 1.00 98.00 104 ILE A CA 1
ATOM 849 C C . ILE A 1 1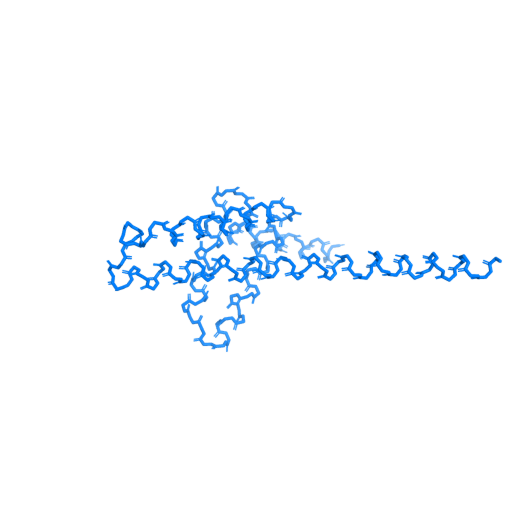04 ? 0.068 -0.922 4.528 1.00 98.00 104 ILE A C 1
ATOM 851 O O . ILE A 1 104 ? 0.039 -1.613 3.511 1.00 98.00 104 ILE A O 1
ATOM 855 N N . TYR A 1 105 ? 0.515 -1.396 5.694 1.00 97.62 105 TYR A N 1
ATOM 856 C CA . TYR A 1 105 ? 0.968 -2.785 5.838 1.00 97.62 105 TYR A CA 1
ATOM 857 C C . TYR A 1 105 ? -0.160 -3.794 5.605 1.00 97.62 105 TYR A C 1
ATOM 859 O O . TYR A 1 105 ? 0.047 -4.780 4.900 1.00 97.62 105 TYR A O 1
ATOM 867 N N . GLN A 1 106 ? -1.360 -3.519 6.116 1.00 97.06 106 GLN A N 1
ATOM 868 C CA . GLN A 1 106 ? -2.543 -4.340 5.846 1.00 97.06 106 GLN A CA 1
ATOM 869 C C . GLN A 1 106 ? -2.902 -4.341 4.355 1.00 97.06 106 GLN A C 1
ATOM 871 O O . GLN A 1 106 ? -3.181 -5.394 3.789 1.00 97.06 106 GLN A O 1
ATOM 876 N N . LEU A 1 107 ? -2.811 -3.190 3.681 1.00 97.69 107 LEU A N 1
ATOM 877 C CA . LEU A 1 107 ? -3.020 -3.118 2.236 1.00 97.69 107 LEU A CA 1
ATOM 878 C C . LEU A 1 107 ? -1.967 -3.927 1.459 1.00 97.69 107 LEU A C 1
ATOM 880 O O . LEU A 1 107 ? -2.315 -4.584 0.483 1.00 97.69 107 LEU A O 1
ATOM 884 N N . ILE A 1 108 ? -0.695 -3.917 1.878 1.00 98.12 108 ILE A N 1
ATOM 885 C CA . ILE A 1 108 ? 0.343 -4.776 1.277 1.00 98.12 108 ILE A CA 1
ATOM 886 C C . ILE A 1 108 ? -0.040 -6.252 1.423 1.00 98.12 108 ILE A C 1
ATOM 888 O O . ILE A 1 108 ? 0.106 -7.008 0.466 1.00 98.12 108 ILE A O 1
ATOM 892 N N . GLU A 1 109 ? -0.534 -6.657 2.592 1.00 97.38 109 GLU A N 1
ATOM 893 C CA . GLU A 1 109 ? -0.952 -8.034 2.851 1.00 97.38 109 GLU A CA 1
ATOM 894 C C . GLU A 1 109 ? -2.166 -8.445 2.005 1.00 97.38 109 GLU A C 1
ATOM 896 O O . GLU A 1 109 ? -2.157 -9.514 1.400 1.00 97.38 109 GLU A O 1
ATOM 901 N N . GLU A 1 110 ? -3.197 -7.603 1.910 1.00 96.81 110 GLU A N 1
ATOM 902 C CA . GLU A 1 110 ? -4.368 -7.894 1.074 1.00 96.81 110 GLU A CA 1
ATOM 903 C C . GLU A 1 110 ? -3.984 -8.001 -0.408 1.00 96.81 110 GLU A C 1
ATOM 905 O O . GLU A 1 110 ? -4.343 -8.971 -1.074 1.00 96.81 110 GLU A O 1
ATOM 910 N N . LEU A 1 111 ? -3.184 -7.061 -0.920 1.00 97.81 111 LEU A N 1
ATOM 911 C CA . LEU A 1 111 ? -2.756 -7.071 -2.320 1.00 97.81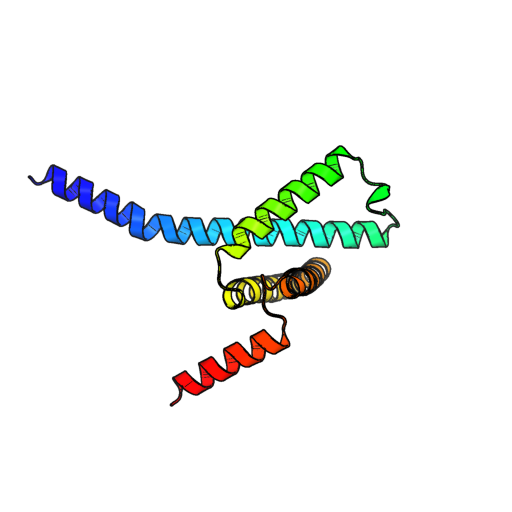 111 LEU A CA 1
ATOM 912 C C . LEU A 1 111 ? -1.779 -8.207 -2.647 1.00 97.81 111 LEU A C 1
ATOM 914 O O . LEU A 1 111 ? -1.714 -8.630 -3.804 1.00 97.81 111 LEU A O 1
ATOM 918 N N . SER A 1 112 ? -0.991 -8.685 -1.679 1.00 97.69 112 SER A N 1
ATOM 919 C CA . SER A 1 112 ? -0.044 -9.780 -1.912 1.00 97.69 112 SER A CA 1
ATOM 920 C C . SER A 1 112 ? -0.738 -11.132 -2.029 1.00 97.69 112 SER A C 1
ATOM 922 O O . SER A 1 112 ? -0.328 -11.943 -2.860 1.00 97.69 112 SER A O 1
ATOM 924 N N . ARG A 1 113 ? -1.836 -11.350 -1.291 1.00 96.94 113 ARG A N 1
ATOM 925 C CA . ARG A 1 113 ? -2.675 -12.557 -1.424 1.00 96.94 113 ARG A CA 1
ATOM 926 C C . ARG A 1 113 ? -3.216 -12.732 -2.845 1.00 96.94 113 ARG A C 1
ATOM 928 O O . ARG A 1 113 ? -3.299 -13.859 -3.324 1.00 96.94 113 ARG A O 1
ATOM 935 N N . ASP A 1 114 ? -3.489 -11.624 -3.532 1.00 95.31 114 ASP A N 1
ATOM 936 C CA . ASP A 1 114 ? -3.985 -11.607 -4.912 1.00 95.31 114 ASP A CA 1
ATOM 937 C C . ASP A 1 114 ? -2.866 -11.499 -5.969 1.00 95.31 114 ASP A C 1
ATOM 939 O O . ASP A 1 114 ? -3.140 -11.361 -7.164 1.00 95.31 114 ASP A O 1
ATOM 943 N N . GLY A 1 115 ? -1.593 -11.514 -5.556 1.00 96.25 115 GLY A N 1
ATOM 944 C CA . GLY A 1 115 ? -0.437 -11.371 -6.449 1.00 96.25 115 GLY A CA 1
ATOM 945 C C . GLY A 1 115 ? -0.286 -9.983 -7.089 1.00 96.25 115 GLY A C 1
ATOM 946 O O . GLY A 1 115 ? 0.488 -9.816 -8.033 1.00 96.25 115 GLY A O 1
ATOM 947 N N . ILE A 1 116 ? -1.014 -8.977 -6.598 1.00 97.75 116 ILE A N 1
ATOM 948 C CA . ILE A 1 116 ? -0.977 -7.593 -7.098 1.00 97.75 116 ILE A CA 1
ATOM 949 C C . ILE A 1 116 ? 0.232 -6.842 -6.531 1.00 97.75 116 ILE A C 1
ATOM 951 O O . ILE A 1 116 ? 0.819 -5.993 -7.204 1.00 97.75 116 ILE A O 1
ATOM 955 N N . ALA A 1 117 ? 0.616 -7.166 -5.300 1.00 98.00 117 ALA A N 1
ATOM 956 C CA . ALA A 1 117 ? 1.829 -6.704 -4.642 1.00 98.00 117 ALA A CA 1
ATOM 957 C C . ALA A 1 117 ? 2.724 -7.903 -4.296 1.00 98.00 117 ALA A C 1
ATOM 959 O O . ALA A 1 117 ? 2.280 -9.047 -4.265 1.00 98.00 117 ALA A O 1
ATOM 960 N N . LEU A 1 118 ? 4.002 -7.646 -4.033 1.00 97.69 118 LEU A N 1
ATOM 961 C CA . LEU A 1 118 ? 4.851 -8.603 -3.327 1.00 97.69 118 LEU A CA 1
ATOM 962 C C . LEU A 1 118 ? 4.610 -8.480 -1.824 1.00 97.69 118 LEU A C 1
ATOM 964 O O . LEU A 1 118 ? 4.496 -7.361 -1.311 1.00 97.69 118 LEU A O 1
ATOM 968 N N . ASP A 1 119 ? 4.618 -9.612 -1.123 1.00 97.12 119 ASP A N 1
ATOM 969 C CA . ASP A 1 119 ? 4.809 -9.622 0.323 1.00 97.12 119 ASP A CA 1
ATOM 970 C C . ASP A 1 119 ? 6.202 -9.068 0.693 1.00 97.12 119 ASP A C 1
ATOM 972 O O . ASP A 1 119 ? 7.100 -8.938 -0.149 1.00 97.12 119 ASP A O 1
ATOM 976 N N . LEU A 1 120 ? 6.389 -8.719 1.967 1.00 94.12 120 LEU A N 1
ATOM 977 C CA . LEU A 1 120 ? 7.606 -8.047 2.430 1.00 94.12 120 LEU A CA 1
ATOM 978 C C . LEU A 1 120 ? 8.871 -8.911 2.286 1.00 94.12 120 LEU A C 1
ATOM 980 O O . LEU A 1 120 ? 9.948 -8.366 2.032 1.00 94.12 120 LEU A O 1
ATOM 984 N N . ILE A 1 121 ? 8.753 -10.237 2.407 1.00 94.94 121 ILE A N 1
ATOM 985 C CA . ILE A 1 121 ? 9.885 -11.165 2.283 1.00 94.94 121 ILE A CA 1
ATOM 986 C C . ILE A 1 121 ? 10.305 -11.244 0.815 1.00 94.94 121 ILE A C 1
ATOM 988 O O . ILE A 1 121 ? 11.470 -10.993 0.493 1.00 94.94 121 ILE A O 1
ATOM 992 N N . SER A 1 122 ? 9.352 -11.503 -0.084 1.00 94.38 122 SER A N 1
ATOM 993 C CA . SER A 1 122 ? 9.585 -11.540 -1.533 1.00 94.38 122 SER A CA 1
ATOM 994 C C . SER A 1 122 ? 10.130 -10.211 -2.056 1.00 94.38 122 SER A C 1
ATOM 996 O O . SER A 1 122 ? 11.025 -10.184 -2.903 1.00 94.38 122 SER A O 1
ATOM 998 N N . PHE A 1 123 ? 9.643 -9.087 -1.523 1.00 95.00 123 PHE A N 1
ATOM 999 C CA . PHE A 1 123 ? 10.160 -7.765 -1.857 1.00 95.00 123 PHE A CA 1
ATOM 1000 C C . PHE A 1 123 ? 11.634 -7.605 -1.468 1.00 95.00 123 PHE A C 1
ATOM 1002 O O . PHE A 1 123 ? 12.437 -7.156 -2.288 1.00 95.00 123 PHE A O 1
ATOM 1009 N N . HIS A 1 124 ? 12.005 -7.989 -0.243 1.00 92.62 124 HIS A N 1
ATOM 1010 C CA . HIS A 1 124 ? 13.384 -7.890 0.240 1.00 92.62 124 HIS A CA 1
ATOM 1011 C C . HIS A 1 124 ? 14.349 -8.778 -0.563 1.00 92.62 124 HIS A C 1
ATOM 1013 O O . HIS A 1 124 ? 15.461 -8.367 -0.903 1.00 92.62 124 HIS A O 1
ATOM 1019 N N . GLN A 1 125 ? 13.916 -9.983 -0.936 1.00 92.56 125 GLN A N 1
ATOM 1020 C CA . GLN A 1 125 ? 14.689 -10.865 -1.814 1.00 92.56 125 GLN A CA 1
ATOM 1021 C C . GLN A 1 125 ? 14.880 -10.242 -3.206 1.00 92.56 125 GLN A C 1
ATOM 1023 O O . GLN A 1 125 ? 15.997 -10.180 -3.718 1.00 92.56 125 GLN A O 1
ATOM 1028 N N . ALA A 1 126 ? 13.816 -9.698 -3.800 1.00 89.75 126 ALA A N 1
ATOM 1029 C CA . ALA A 1 126 ? 13.890 -9.067 -5.115 1.00 89.75 126 ALA A CA 1
ATOM 1030 C C . ALA A 1 126 ? 14.835 -7.849 -5.141 1.00 89.75 126 ALA A C 1
ATOM 1032 O O . ALA A 1 126 ? 15.550 -7.640 -6.125 1.00 89.75 126 ALA A O 1
ATOM 1033 N N . THR A 1 127 ? 14.865 -7.043 -4.075 1.00 88.44 127 THR A N 1
ATOM 1034 C CA . THR A 1 127 ? 15.733 -5.856 -3.998 1.00 88.44 127 THR A CA 1
ATOM 1035 C C . THR A 1 127 ? 17.185 -6.197 -3.672 1.00 88.44 127 THR A C 1
ATOM 1037 O O . THR A 1 127 ? 18.079 -5.600 -4.270 1.00 88.44 127 THR A O 1
ATOM 1040 N N . SER A 1 128 ? 17.437 -7.183 -2.808 1.00 85.12 128 SER A N 1
ATOM 1041 C CA . SER A 1 128 ? 18.797 -7.643 -2.482 1.00 85.12 128 SER A CA 1
ATOM 1042 C C . SER A 1 128 ? 19.498 -8.301 -3.678 1.00 85.12 128 SER A C 1
ATOM 1044 O O . SER A 1 128 ? 20.665 -8.010 -3.959 1.00 85.12 128 SER A O 1
ATOM 1046 N N . MET A 1 129 ? 18.778 -9.109 -4.465 1.00 75.56 129 MET A N 1
ATOM 1047 C CA . MET A 1 129 ? 19.310 -9.675 -5.711 1.00 75.56 129 MET A CA 1
ATOM 1048 C C . MET A 1 129 ? 19.624 -8.591 -6.749 1.00 75.56 129 MET A C 1
ATOM 1050 O O . MET A 1 129 ? 20.633 -8.676 -7.451 1.00 75.56 129 MET A O 1
ATOM 1054 N N . ALA A 1 130 ? 18.783 -7.558 -6.846 1.00 76.19 130 ALA A N 1
ATOM 1055 C CA . ALA A 1 130 ? 19.034 -6.430 -7.737 1.00 76.19 130 ALA A CA 1
ATOM 1056 C C . ALA A 1 130 ? 20.283 -5.636 -7.319 1.00 76.19 130 ALA A C 1
ATOM 1058 O O . ALA A 1 130 ? 21.078 -5.271 -8.184 1.00 76.19 130 ALA A O 1
ATOM 1059 N N . SER A 1 131 ? 20.502 -5.418 -6.014 1.00 73.25 131 SER A N 1
ATOM 1060 C CA . SER A 1 131 ? 21.718 -4.750 -5.531 1.00 73.25 131 SER A CA 1
ATOM 1061 C C . SER A 1 131 ? 22.984 -5.567 -5.783 1.00 73.25 131 SER A C 1
ATOM 1063 O O . SER A 1 131 ? 23.992 -4.993 -6.182 1.00 73.25 131 SER A O 1
ATOM 1065 N N . ALA A 1 132 ? 22.927 -6.895 -5.631 1.00 68.44 132 ALA A N 1
ATOM 1066 C CA . ALA A 1 132 ? 24.073 -7.770 -5.880 1.00 68.44 132 ALA A CA 1
ATOM 1067 C C . ALA A 1 132 ? 24.492 -7.778 -7.362 1.00 68.44 132 ALA A C 1
ATOM 1069 O O . ALA A 1 132 ? 25.678 -7.745 -7.668 1.00 68.44 132 ALA A O 1
ATOM 1070 N N . ARG A 1 133 ? 23.527 -7.749 -8.294 1.00 68.88 133 ARG A N 1
ATOM 1071 C CA . ARG A 1 133 ? 23.797 -7.682 -9.745 1.00 68.88 133 ARG A CA 1
ATOM 1072 C C . ARG A 1 133 ? 24.357 -6.344 -10.220 1.00 68.88 133 ARG A C 1
ATOM 1074 O O . ARG A 1 133 ? 24.944 -6.299 -11.287 1.00 68.88 133 ARG A O 1
ATOM 1081 N N . SER A 1 134 ? 24.140 -5.261 -9.476 1.00 65.62 134 SER A N 1
ATOM 1082 C CA . SER A 1 134 ? 24.676 -3.939 -9.823 1.00 65.62 134 SER A CA 1
ATOM 1083 C C . SER A 1 134 ? 26.126 -3.739 -9.366 1.00 65.62 134 SER A C 1
ATOM 1085 O O . SER A 1 134 ? 26.727 -2.730 -9.727 1.00 65.62 134 SER A O 1
ATOM 1087 N N . GLN A 1 135 ? 26.650 -4.635 -8.524 1.00 61.75 135 GLN A N 1
ATOM 1088 C CA . GLN A 1 135 ? 28.006 -4.573 -7.966 1.00 61.75 135 GLN A CA 1
ATOM 1089 C C . GLN A 1 135 ? 28.970 -5.585 -8.609 1.00 61.75 135 GLN A C 1
ATOM 1091 O O . GLN A 1 135 ? 30.157 -5.560 -8.294 1.00 61.75 135 GLN A O 1
ATOM 1096 N N . ALA A 1 136 ? 28.456 -6.466 -9.473 1.00 56.09 136 ALA A N 1
ATOM 1097 C CA . ALA A 1 136 ? 29.215 -7.421 -10.278 1.00 56.09 136 ALA A CA 1
ATOM 1098 C C . ALA A 1 136 ? 29.392 -6.882 -11.702 1.00 56.09 136 ALA A C 1
ATOM 1100 O O . ALA A 1 136 ? 30.476 -7.116 -12.277 1.00 56.09 136 ALA A O 1
#

pLDDT: mean 88.61, std 10.87, range [56.09, 98.12]